Protein AF-A0A7W1KBU8-F1 (afdb_monomer_lite)

Radius of gyration: 11.07 Å; chains: 1; bounding box: 26×14×28 Å

Secondary structure (DSSP, 8-state):
-EEEEEESSS---PEEEESS--------S-EEEEEE-SSSTT-EEEEEE-

pLDDT: mean 96.51, std 1.55, range [91.69, 98.38]

Foldseek 3Di:
DWWKAWDDDDDDDIGDDDDDDDDDDDDPDFDKIKIATPVDPPRIDMDGDD

Structure (mmCIF, N/CA/C/O backbone):
data_AF-A0A7W1KBU8-F1
#
_entry.id   AF-A0A7W1KBU8-F1
#
loop_
_atom_site.group_PDB
_atom_site.id
_atom_site.type_symbol
_atom_site.label_atom_id
_atom_site.label_alt_id
_atom_site.label_comp_id
_atom_site.label_asym_id
_atom_site.label_entity_id
_atom_site.label_seq_id
_atom_site.pdbx_PDB_ins_code
_atom_site.Cartn_x
_atom_site.Cartn_y
_atom_site.Cartn_z
_atom_site.occupancy
_atom_site.B_iso_or_equiv
_atom_site.auth_seq_id
_atom_site.auth_comp_id
_atom_site.auth_asym_id
_atom_site.auth_atom_id
_atom_site.pdbx_PDB_model_num
ATOM 1 N N . ALA A 1 1 ? 11.211 -3.176 -11.137 1.00 91.69 1 ALA A N 1
ATOM 2 C CA . ALA A 1 1 ? 10.949 -2.036 -10.227 1.00 91.69 1 ALA A CA 1
ATOM 3 C C . ALA A 1 1 ? 9.461 -1.987 -9.922 1.00 91.69 1 ALA A C 1
ATOM 5 O O . ALA A 1 1 ? 8.682 -2.314 -10.801 1.00 91.69 1 ALA A O 1
ATOM 6 N N . HIS A 1 2 ? 9.052 -1.605 -8.716 1.00 95.69 2 HIS A N 1
ATOM 7 C CA . HIS A 1 2 ? 7.641 -1.587 -8.320 1.00 95.69 2 HIS A CA 1
ATOM 8 C C . HIS A 1 2 ? 7.318 -0.337 -7.514 1.00 95.69 2 HIS A C 1
ATOM 10 O O . HIS A 1 2 ? 8.180 0.195 -6.815 1.00 95.69 2 HIS A O 1
ATOM 16 N N . ASN A 1 3 ? 6.065 0.098 -7.583 1.00 97.25 3 ASN A N 1
ATOM 17 C CA . ASN A 1 3 ? 5.486 1.049 -6.649 1.00 97.25 3 ASN A CA 1
ATOM 18 C C . ASN A 1 3 ? 4.238 0.438 -5.999 1.00 97.25 3 ASN A C 1
ATOM 20 O O . ASN A 1 3 ? 3.712 -0.580 -6.449 1.00 97.25 3 ASN A O 1
ATOM 24 N N . VAL A 1 4 ? 3.787 1.046 -4.905 1.00 97.56 4 VAL A N 1
ATOM 25 C CA . VAL A 1 4 ? 2.549 0.647 -4.228 1.00 97.56 4 VAL A CA 1
ATOM 26 C C . VAL A 1 4 ? 1.698 1.893 -4.087 1.00 97.56 4 VAL A C 1
ATOM 28 O O . VAL A 1 4 ? 1.905 2.704 -3.184 1.00 97.56 4 VAL A O 1
ATOM 31 N N . VAL A 1 5 ? 0.767 2.068 -5.016 1.00 97.88 5 VAL A N 1
ATOM 32 C CA . VAL A 1 5 ? -0.106 3.236 -5.091 1.00 97.88 5 VAL A CA 1
ATOM 33 C C . VAL A 1 5 ? -1.455 2.904 -4.474 1.00 97.88 5 VAL A C 1
ATOM 35 O O . VAL A 1 5 ? -2.115 1.940 -4.865 1.00 97.88 5 VAL A O 1
ATOM 38 N N . SER A 1 6 ? -1.872 3.710 -3.499 1.00 97.62 6 SER A N 1
ATOM 39 C CA . SER A 1 6 ? -3.178 3.562 -2.861 1.00 97.62 6 SER A CA 1
ATOM 40 C C . SER A 1 6 ? -4.313 3.910 -3.833 1.00 97.62 6 SER A C 1
ATOM 42 O O . SER A 1 6 ? -4.277 4.943 -4.506 1.00 97.62 6 SER A O 1
ATOM 44 N N . LYS A 1 7 ? -5.338 3.052 -3.891 1.00 97.12 7 LYS A N 1
ATOM 45 C CA . LYS A 1 7 ? -6.506 3.178 -4.773 1.00 97.12 7 LYS A CA 1
ATOM 46 C C . LYS A 1 7 ? -7.804 3.141 -3.960 1.00 97.12 7 LYS A C 1
ATOM 48 O O . LYS A 1 7 ? -7.947 2.338 -3.043 1.00 97.12 7 LYS A O 1
ATOM 53 N N . GLY A 1 8 ? -8.784 3.950 -4.358 1.00 93.81 8 GLY A N 1
ATOM 54 C CA . GLY A 1 8 ? -10.104 4.018 -3.723 1.00 93.81 8 GLY A CA 1
ATOM 55 C C . GLY A 1 8 ? -10.200 5.058 -2.603 1.00 93.81 8 GLY A C 1
ATOM 56 O O . GLY A 1 8 ? -9.340 5.928 -2.474 1.00 93.81 8 GLY A O 1
ATOM 57 N N . THR A 1 9 ? -11.277 4.976 -1.818 1.00 91.88 9 THR A N 1
ATOM 58 C CA . THR A 1 9 ? -11.650 5.979 -0.803 1.00 91.88 9 THR A CA 1
ATOM 59 C C . THR A 1 9 ? -10.807 5.891 0.469 1.00 91.88 9 THR A C 1
ATOM 61 O O . THR A 1 9 ? -10.404 6.911 1.022 1.00 91.88 9 THR A O 1
ATOM 64 N N . LYS A 1 10 ? -10.490 4.675 0.932 1.00 94.69 10 LYS A N 1
ATOM 65 C CA . LYS A 1 10 ? -9.562 4.446 2.048 1.00 94.69 10 LYS A CA 1
ATOM 66 C C . LYS A 1 10 ? -8.130 4.533 1.530 1.00 94.69 10 LYS A C 1
ATOM 68 O O . LYS A 1 10 ? -7.675 3.648 0.803 1.00 94.69 10 LYS A O 1
ATOM 73 N N . ARG A 1 11 ? -7.429 5.602 1.913 1.00 95.25 11 ARG A N 1
ATOM 74 C CA . ARG A 1 11 ? -6.087 5.913 1.410 1.00 95.25 11 ARG A CA 1
ATOM 75 C C . ARG A 1 11 ? -4.997 5.685 2.449 1.00 95.25 11 ARG A C 1
ATOM 77 O O . ARG A 1 11 ? -5.231 5.764 3.651 1.00 95.25 11 ARG A O 1
ATOM 84 N N . PHE A 1 12 ? -3.798 5.431 1.948 1.00 95.88 12 PHE A N 1
ATOM 85 C CA . PHE A 1 12 ? -2.545 5.479 2.691 1.00 95.88 12 PHE A CA 1
ATOM 86 C C . PHE A 1 12 ? -1.479 6.144 1.813 1.00 95.88 12 PHE A C 1
ATOM 88 O O . PHE A 1 12 ? -1.641 6.229 0.593 1.00 95.88 12 PHE A O 1
ATOM 95 N N . SER A 1 13 ? -0.383 6.603 2.416 1.00 96.38 13 SER A N 1
ATOM 96 C CA . SER A 1 13 ? 0.714 7.222 1.668 1.00 96.38 13 SER A CA 1
ATOM 97 C C . SER A 1 13 ? 1.393 6.200 0.756 1.00 96.38 13 SER A C 1
ATOM 99 O O . SER A 1 13 ? 2.043 5.262 1.240 1.00 96.38 13 SER A O 1
ATOM 101 N N . SER A 1 14 ? 1.250 6.402 -0.555 1.00 96.94 14 SER A N 1
ATOM 102 C CA . SER A 1 14 ? 1.844 5.559 -1.593 1.00 96.94 14 SER A CA 1
ATOM 103 C C . SER A 1 14 ? 3.355 5.413 -1.409 1.00 96.94 14 SER A C 1
ATOM 105 O O . SER A 1 14 ? 4.031 6.287 -0.863 1.00 96.94 14 SER A O 1
ATOM 107 N N . ILE A 1 15 ? 3.891 4.285 -1.860 1.00 97.31 15 ILE A N 1
ATOM 108 C CA . ILE A 1 15 ? 5.330 4.032 -1.899 1.00 97.31 15 ILE A CA 1
ATOM 109 C C . ILE A 1 15 ? 5.789 4.293 -3.337 1.00 97.31 15 ILE A C 1
ATOM 111 O O . ILE A 1 15 ? 5.221 3.679 -4.246 1.00 97.31 15 ILE A O 1
ATOM 115 N N . PRO A 1 16 ? 6.774 5.184 -3.561 1.00 97.00 16 PRO A N 1
ATOM 116 C CA . PRO A 1 16 ? 7.263 5.497 -4.900 1.00 97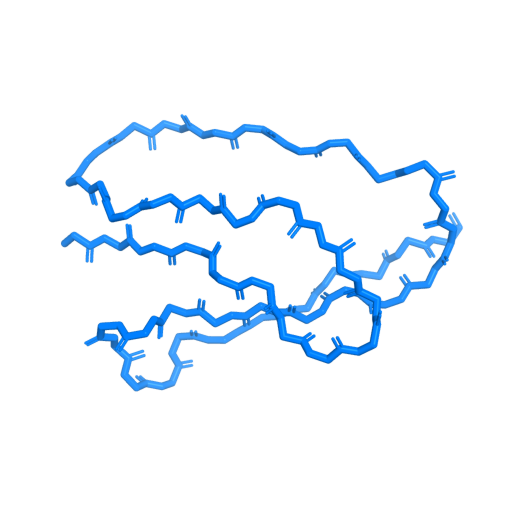.00 16 PRO A CA 1
ATOM 117 C C . PRO A 1 16 ? 7.974 4.297 -5.533 1.00 97.00 16 PRO A C 1
ATOM 119 O O . PRO A 1 16 ? 8.266 3.303 -4.864 1.00 97.00 16 PRO A O 1
ATOM 122 N N . THR A 1 17 ? 8.265 4.405 -6.827 1.00 97.88 17 THR A N 1
ATOM 123 C CA . THR A 1 17 ? 8.965 3.363 -7.582 1.00 97.88 17 THR A CA 1
ATOM 124 C C . THR A 1 17 ? 10.328 3.056 -6.972 1.00 97.88 17 THR A C 1
ATOM 126 O O . THR A 1 17 ? 11.134 3.953 -6.739 1.00 97.88 17 THR A O 1
ATOM 129 N N . ARG A 1 18 ? 10.592 1.773 -6.720 1.00 96.88 18 ARG A N 1
ATOM 130 C CA . ARG A 1 18 ? 11.873 1.270 -6.210 1.00 96.88 18 ARG A CA 1
ATOM 131 C C . ARG A 1 18 ? 12.277 -0.015 -6.922 1.00 96.88 18 ARG A C 1
ATOM 133 O O . ARG A 1 18 ? 11.430 -0.773 -7.394 1.00 96.88 18 ARG A O 1
ATOM 140 N N . THR A 1 19 ? 13.578 -0.264 -6.987 1.00 96.69 19 THR A N 1
ATOM 141 C CA . THR A 1 19 ? 14.159 -1.475 -7.584 1.00 96.69 19 THR A CA 1
ATOM 142 C C . THR A 1 19 ? 14.353 -2.599 -6.568 1.00 96.69 19 THR A C 1
ATOM 144 O O . THR A 1 19 ? 14.232 -3.756 -6.952 1.00 96.69 19 THR A O 1
ATOM 147 N N . ALA A 1 20 ? 14.575 -2.277 -5.286 1.00 95.06 20 ALA A N 1
ATOM 148 C CA . ALA A 1 20 ? 14.777 -3.255 -4.215 1.00 95.06 20 ALA A CA 1
ATOM 149 C C . ALA A 1 20 ? 14.421 -2.711 -2.811 1.00 95.06 20 ALA A C 1
ATOM 151 O O . ALA A 1 20 ? 14.223 -1.505 -2.608 1.00 95.06 20 ALA A O 1
ATOM 152 N N . GLY A 1 21 ? 14.391 -3.624 -1.835 1.00 94.00 21 GLY A N 1
ATOM 153 C CA . GLY A 1 21 ? 14.224 -3.358 -0.403 1.00 94.00 21 GLY A CA 1
ATOM 154 C C . GLY A 1 21 ? 12.775 -3.358 0.096 1.00 94.00 21 GLY A C 1
ATOM 155 O O . GLY A 1 21 ? 11.826 -3.433 -0.680 1.00 94.00 21 GLY A O 1
ATOM 156 N N . SER A 1 22 ? 12.610 -3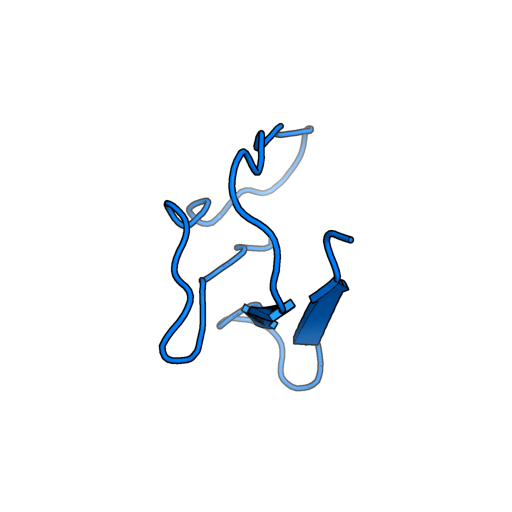.207 1.412 1.00 94.75 22 SER A N 1
ATOM 157 C CA . SER A 1 22 ? 11.308 -3.278 2.097 1.00 94.75 22 SER A CA 1
ATOM 158 C C . SER A 1 22 ? 10.788 -1.898 2.515 1.00 94.75 22 SER A C 1
ATOM 160 O O . SER A 1 22 ? 11.547 -0.925 2.590 1.00 94.75 22 SER A O 1
ATOM 162 N N . ARG A 1 23 ? 9.476 -1.792 2.761 1.00 95.19 23 ARG A N 1
ATOM 163 C CA . ARG A 1 23 ? 8.805 -0.623 3.357 1.00 95.19 23 ARG A CA 1
ATOM 164 C C . ARG A 1 23 ? 7.651 -1.081 4.242 1.00 95.19 23 ARG A C 1
ATOM 166 O O . ARG A 1 23 ? 6.991 -2.061 3.918 1.00 95.19 23 ARG A O 1
ATOM 173 N N . SER A 1 24 ? 7.374 -0.303 5.284 1.00 95.75 24 SER A N 1
ATOM 174 C CA . SER A 1 24 ? 6.309 -0.586 6.250 1.00 95.75 24 SER A CA 1
ATOM 175 C C . SER A 1 24 ? 5.238 0.507 6.253 1.00 95.75 24 SER A C 1
ATOM 177 O O . SER A 1 24 ? 5.509 1.688 5.987 1.00 95.75 24 SER A O 1
ATOM 179 N N . ARG A 1 25 ? 4.003 0.097 6.552 1.00 95.25 25 ARG A N 1
ATOM 180 C CA . ARG A 1 25 ? 2.832 0.959 6.738 1.00 95.25 25 ARG A CA 1
ATOM 181 C C . ARG A 1 25 ? 2.002 0.430 7.901 1.00 95.25 25 ARG A C 1
ATOM 183 O O . ARG A 1 25 ? 1.722 -0.763 7.951 1.00 95.25 25 ARG A O 1
ATOM 190 N N . THR A 1 26 ? 1.592 1.332 8.784 1.00 96.38 26 THR A N 1
ATOM 191 C CA . THR A 1 26 ? 0.709 1.026 9.913 1.00 96.38 26 THR A CA 1
ATOM 192 C C . THR A 1 26 ? -0.693 1.520 9.593 1.00 96.38 26 THR A C 1
ATOM 194 O O . THR A 1 26 ? -0.873 2.668 9.185 1.00 96.38 26 THR A O 1
ATOM 197 N N . PHE A 1 27 ? -1.686 0.658 9.780 1.00 96.62 27 PHE A N 1
ATOM 198 C CA . PHE A 1 27 ? -3.090 0.974 9.555 1.00 96.62 27 PHE A CA 1
ATOM 199 C C . PHE A 1 27 ? -3.799 1.035 10.904 1.00 96.62 27 PHE A C 1
ATOM 201 O O . PHE A 1 27 ? -3.942 0.022 11.574 1.00 96.62 27 PHE A O 1
ATOM 208 N N . THR A 1 28 ? -4.224 2.229 11.308 1.00 96.19 28 THR A N 1
ATOM 209 C CA . THR A 1 28 ? -4.831 2.466 12.630 1.00 96.19 28 THR A CA 1
ATOM 210 C C . THR A 1 28 ? -6.354 2.470 12.609 1.00 96.19 28 THR A C 1
ATOM 212 O O . THR A 1 28 ? -6.988 2.588 13.651 1.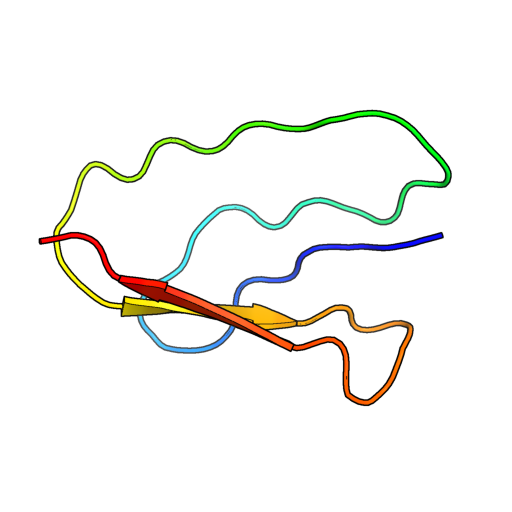00 96.19 28 THR A O 1
ATOM 215 N N . LYS A 1 29 ? -6.961 2.385 11.422 1.00 96.50 29 LYS A N 1
ATOM 216 C CA . LYS A 1 29 ? -8.411 2.419 11.243 1.00 96.50 29 LYS A CA 1
ATOM 217 C C . LYS A 1 29 ? -8.862 1.153 10.538 1.00 96.50 29 LYS A C 1
ATOM 219 O O . LYS A 1 29 ? -8.247 0.730 9.558 1.00 96.50 29 LYS A O 1
ATOM 224 N N . THR A 1 30 ? -9.975 0.603 11.001 1.00 97.81 30 THR A N 1
ATOM 225 C CA . THR A 1 30 ? -10.617 -0.529 10.344 1.00 97.81 30 THR A CA 1
ATOM 226 C C . THR A 1 30 ? -11.098 -0.146 8.945 1.00 97.81 30 THR A C 1
ATOM 228 O O . THR A 1 30 ? -11.357 1.024 8.597 1.00 97.81 30 THR A O 1
ATOM 231 N N . GLY A 1 31 ? -11.186 -1.164 8.100 1.00 96.88 31 GLY A N 1
ATOM 232 C CA . GLY A 1 31 ? -11.644 -1.040 6.732 1.00 96.88 31 GLY A CA 1
ATOM 233 C C . GLY A 1 31 ? -10.701 -1.683 5.734 1.00 96.88 31 GLY A C 1
ATOM 234 O O . GLY A 1 31 ? -9.801 -2.455 6.058 1.00 96.88 31 GLY A O 1
ATOM 235 N N . THR A 1 32 ? -10.969 -1.382 4.472 1.00 98.25 32 THR A N 1
ATOM 236 C CA . THR A 1 32 ? -10.376 -2.084 3.346 1.00 98.25 32 THR A CA 1
ATOM 237 C C . THR A 1 32 ? -9.586 -1.115 2.475 1.00 98.25 32 THR A C 1
ATOM 239 O O . THR A 1 32 ? -10.159 -0.223 1.855 1.00 98.25 32 THR A O 1
ATOM 242 N N . TYR A 1 33 ? -8.274 -1.319 2.405 1.00 98.19 33 TYR A N 1
ATOM 243 C CA . TYR A 1 33 ? -7.325 -0.491 1.668 1.00 98.19 33 TYR A CA 1
ATOM 244 C C . TYR A 1 33 ? -6.908 -1.217 0.395 1.00 98.19 33 TYR A C 1
ATOM 246 O O . TYR A 1 33 ? -6.332 -2.301 0.460 1.00 98.19 33 TYR A O 1
ATOM 254 N N . ARG A 1 34 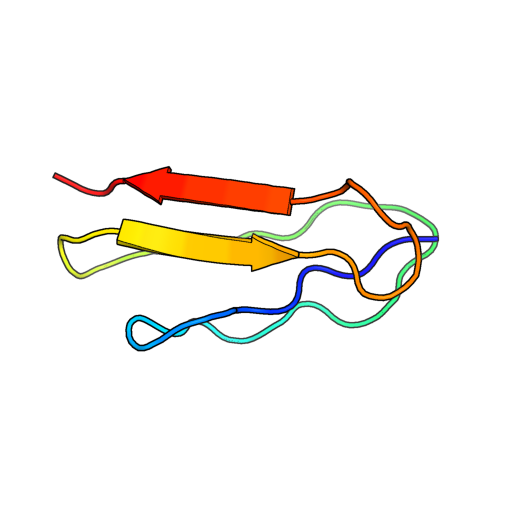? -7.208 -0.648 -0.773 1.00 98.38 34 ARG A N 1
ATOM 255 C CA . ARG A 1 34 ? -6.822 -1.227 -2.068 1.00 98.38 34 ARG A CA 1
ATOM 256 C C . ARG A 1 34 ? -5.551 -0.557 -2.569 1.00 98.38 34 ARG A C 1
ATOM 258 O O . ARG A 1 34 ? -5.327 0.629 -2.325 1.00 98.38 34 ARG A O 1
ATOM 265 N N . T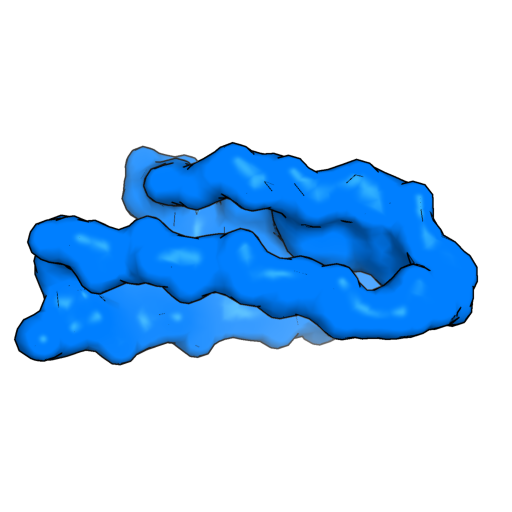YR A 1 35 ? -4.729 -1.309 -3.284 1.00 98.06 35 TYR A N 1
ATOM 266 C CA . TYR A 1 35 ? -3.510 -0.789 -3.883 1.00 98.06 35 TYR A CA 1
ATOM 267 C C . TYR A 1 35 ? -3.217 -1.446 -5.222 1.00 98.06 35 TYR A C 1
ATOM 269 O O . TYR A 1 35 ? -3.709 -2.535 -5.521 1.00 98.06 35 TYR A O 1
ATOM 277 N N . VAL A 1 36 ? -2.416 -0.754 -6.024 1.00 98.25 36 VAL A N 1
ATOM 278 C CA . VAL A 1 36 ? -1.939 -1.216 -7.327 1.00 98.25 36 VAL A CA 1
ATOM 279 C C . VAL A 1 36 ? -0.476 -0.826 -7.518 1.00 98.25 36 VAL A C 1
ATOM 281 O O . VAL A 1 36 ? -0.019 0.158 -6.937 1.00 98.25 36 VAL A O 1
ATOM 284 N N . CYS A 1 37 ? 0.245 -1.564 -8.355 1.00 97.94 37 CYS A N 1
ATOM 285 C CA . CYS A 1 37 ? 1.458 -1.068 -8.995 1.00 97.94 37 CYS A CA 1
ATOM 286 C C . CYS A 1 37 ? 1.064 -0.451 -10.339 1.00 97.94 37 CYS A C 1
ATOM 288 O O . CYS A 1 37 ? 0.364 -1.082 -11.126 1.00 97.94 37 CYS A O 1
ATOM 290 N N . THR A 1 38 ? 1.499 0.774 -10.622 1.00 97.62 38 THR A N 1
ATOM 291 C CA . THR A 1 38 ? 1.154 1.457 -11.882 1.00 97.62 38 THR A CA 1
ATOM 292 C C . THR A 1 38 ? 2.024 1.017 -13.056 1.00 97.62 38 THR A C 1
ATOM 294 O O . THR A 1 38 ? 1.734 1.382 -14.186 1.00 97.62 38 THR A O 1
ATOM 297 N N . LEU A 1 39 ? 3.097 0.267 -12.791 1.00 97.56 39 LEU A N 1
ATOM 298 C CA . LEU A 1 39 ? 4.052 -0.184 -13.809 1.00 97.56 39 LEU A CA 1
ATOM 299 C C . LEU A 1 39 ? 3.679 -1.540 -14.410 1.00 97.56 39 LEU A C 1
ATOM 301 O O . LEU A 1 39 ? 4.070 -1.845 -15.529 1.00 97.56 39 LEU A O 1
ATOM 305 N N . HIS A 1 40 ? 2.943 -2.362 -13.661 1.00 96.44 40 HIS A N 1
ATO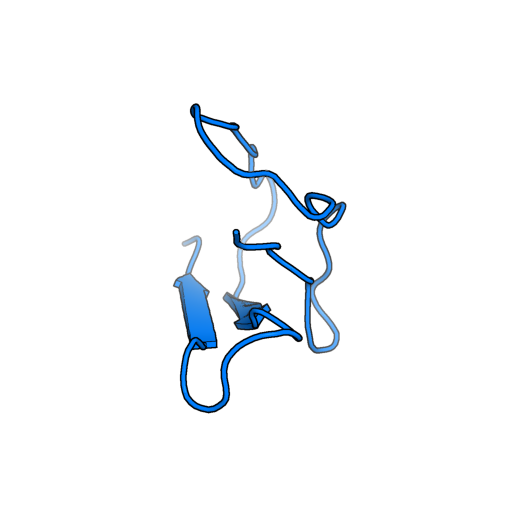M 306 C CA . HIS A 1 40 ? 2.633 -3.733 -14.050 1.00 96.44 40 HIS A CA 1
ATOM 307 C C . HIS A 1 40 ? 1.126 -3.961 -13.967 1.00 96.44 40 HIS A C 1
ATOM 309 O O . HIS A 1 40 ? 0.580 -4.031 -12.857 1.00 96.44 40 HIS A O 1
ATOM 315 N N . PRO A 1 41 ? 0.445 -4.089 -15.116 1.00 94.56 41 PRO A N 1
ATOM 316 C CA . PRO A 1 41 ? -0.946 -4.509 -15.151 1.00 94.56 41 PRO A CA 1
ATOM 317 C C . PRO A 1 41 ? -1.144 -5.809 -14.358 1.00 94.56 41 PRO A C 1
ATOM 319 O O . PRO A 1 41 ? -0.301 -6.700 -14.375 1.00 94.56 41 PRO A O 1
ATOM 322 N N . GLY A 1 42 ? -2.244 -5.901 -13.613 1.00 96.00 42 GLY A N 1
ATOM 323 C CA . GLY A 1 42 ? -2.571 -7.074 -12.793 1.00 96.00 42 GLY A CA 1
ATOM 324 C C . GLY A 1 42 ? -1.967 -7.075 -11.386 1.00 96.00 42 GLY A C 1
ATOM 325 O O . GLY A 1 42 ? -2.536 -7.697 -10.490 1.00 96.00 42 GLY A O 1
ATOM 326 N N . MET A 1 43 ? -0.901 -6.311 -11.127 1.00 97.94 43 MET A N 1
ATOM 327 C CA . MET A 1 43 ? -0.336 -6.202 -9.782 1.00 97.94 43 MET A CA 1
ATOM 328 C C . MET A 1 43 ? -1.213 -5.298 -8.907 1.00 97.94 43 MET A C 1
ATOM 330 O O . MET A 1 43 ? -1.010 -4.089 -8.786 1.00 97.94 43 MET A O 1
ATOM 334 N N . SER A 1 44 ? -2.221 -5.909 -8.298 1.00 97.56 44 SER A N 1
ATOM 335 C CA . SER A 1 44 ? -3.191 -5.257 -7.431 1.00 97.56 44 SER A CA 1
ATOM 336 C C . SER A 1 44 ? -3.438 -6.092 -6.187 1.00 97.56 44 SER A C 1
ATOM 338 O O . SER A 1 44 ? -3.291 -7.311 -6.193 1.00 97.56 44 SER A O 1
ATOM 340 N N . GLY A 1 45 ? -3.806 -5.427 -5.101 1.00 97.44 45 GLY A N 1
ATOM 341 C CA . GLY A 1 45 ? -4.045 -6.100 -3.840 1.00 97.44 45 GLY A CA 1
ATOM 342 C C . GLY A 1 45 ? -4.934 -5.295 -2.917 1.00 97.44 45 GLY A C 1
ATOM 343 O O . GLY A 1 45 ? -5.359 -4.169 -3.208 1.00 97.44 45 GLY A O 1
ATOM 344 N N . ARG A 1 46 ? -5.261 -5.915 -1.787 1.00 97.56 46 ARG A N 1
ATOM 345 C CA . ARG A 1 46 ? -6.143 -5.330 -0.790 1.00 97.56 46 ARG A CA 1
ATOM 346 C C . ARG A 1 46 ? -5.766 -5.796 0.604 1.00 97.56 46 ARG A C 1
ATOM 348 O O . ARG A 1 46 ? -5.492 -6.971 0.803 1.00 97.56 46 ARG A O 1
ATOM 355 N N . ILE A 1 47 ? -5.785 -4.864 1.545 1.00 97.62 47 ILE A N 1
ATOM 356 C CA . ILE A 1 47 ? -5.528 -5.094 2.964 1.00 97.62 47 ILE A CA 1
ATOM 357 C C . ILE A 1 47 ? -6.840 -4.839 3.695 1.00 97.62 47 ILE A C 1
ATOM 359 O O . ILE A 1 47 ? -7.443 -3.776 3.527 1.00 97.62 47 ILE A O 1
ATOM 363 N N . THR A 1 48 ? -7.292 -5.809 4.482 1.00 97.75 48 THR A N 1
ATOM 364 C CA . THR A 1 48 ? -8.476 -5.673 5.333 1.00 97.75 48 THR A CA 1
ATOM 365 C C . THR A 1 48 ? -8.024 -5.621 6.783 1.00 97.75 48 THR A C 1
ATOM 367 O O . THR A 1 48 ? -7.411 -6.564 7.269 1.00 97.75 48 THR A O 1
ATOM 370 N N . VAL A 1 49 ? -8.334 -4.513 7.451 1.00 97.94 49 VAL A N 1
ATOM 371 C CA . VAL A 1 49 ? -8.083 -4.297 8.878 1.00 97.94 49 VAL A CA 1
ATOM 372 C C . VAL A 1 49 ? -9.412 -4.415 9.606 1.00 97.94 49 VAL A C 1
ATOM 374 O O . VAL A 1 49 ? -10.382 -3.753 9.216 1.00 97.94 49 VAL A O 1
ATOM 377 N N . ARG A 1 50 ? -9.454 -5.284 10.611 1.00 94.75 50 ARG A N 1
ATOM 378 C CA . ARG A 1 50 ? -10.625 -5.584 11.433 1.00 94.75 50 ARG A CA 1
ATOM 379 C C . ARG A 1 50 ? -10.336 -5.211 12.872 1.00 94.75 50 ARG A C 1
ATOM 381 O O . ARG A 1 50 ? -9.153 -5.338 13.253 1.00 94.75 50 ARG A O 1
#

Sequence (50 aa):
AHNVVSKGTKRFSSIPTRTAGSRSRTFTKTGTYRYVCTLHPGMSGRITVR